Protein AF-A6I496-F1 (afdb_monomer_lite)

Radius of gyration: 24.21 Å; chains: 1; bounding box: 80×42×35 Å

pLDDT: mean 70.39, std 19.37, range [38.06, 95.81]

Sequence (97 aa):
MAPGCKSELRNVTNSHSNQPSNEDDAIKVFVRIRPAEEGARSADGEQSLCLSVLSQTALRLHSNPDPKTFVFDYVAGMDTTQVLGTENLFFQLKYIM

Secondary structure (DSSP, 8-state):
-PPP------------------GGGSPP-EEEPPPPPTT---SSS----SEEEEETTEEEE--SSSPEEEE-SEEE-TT-----SSS-HHHHHHHH-

Foldseek 3Di:
DDDDDDDPPDPPPPPVPPDDPDPVNDDADEAEDAPDPPPNQPPDDDPDDQKDDPDQFKIWGNDPPDIDIGGGNGYHYNPDDDPDPDDPVVVVVVVVD

InterPro domains:
  IPR001752 Kinesin motor domain [PS50067] (26-97)
  IPR027417 P-loop containing nucleoside triphosphate hydrolase [SSF52540] (10-83)
  IPR036961 Kinesin motor domain superfamily [G3DSA:3.40.850.10] (16-93)

Structure (mmCIF, N/CA/C/O backbone):
data_AF-A6I496-F1
#
_entry.id   AF-A6I496-F1
#
loop_
_atom_site.group_PDB
_atom_site.id
_atom_site.type_symbol
_atom_site.label_atom_id
_atom_site.label_alt_id
_atom_site.label_comp_id
_atom_site.label_asym_id
_atom_site.label_entity_id
_atom_site.label_seq_id
_atom_site.pdbx_PDB_ins_code
_atom_site.Cartn_x
_atom_site.Cartn_y
_atom_site.Cartn_z
_atom_site.occupancy
_atom_site.B_iso_or_equiv
_atom_site.auth_seq_id
_atom_site.auth_comp_id
_atom_site.auth_asym_id
_atom_site.auth_atom_id
_atom_site.pdbx_PDB_model_num
ATOM 1 N N . MET A 1 1 ? 62.994 -10.431 2.910 1.00 38.06 1 MET A N 1
ATOM 2 C CA . MET A 1 1 ? 62.008 -9.522 3.535 1.00 38.06 1 MET A CA 1
ATOM 3 C C . MET A 1 1 ? 61.711 -8.433 2.517 1.00 38.06 1 MET A C 1
ATOM 5 O O . MET A 1 1 ? 62.644 -7.753 2.114 1.00 38.06 1 MET A O 1
ATOM 9 N N . ALA A 1 2 ? 60.487 -8.365 1.991 1.00 38.97 2 ALA A N 1
ATOM 10 C CA . ALA A 1 2 ? 60.126 -7.400 0.947 1.00 38.97 2 ALA A CA 1
ATOM 11 C C . ALA A 1 2 ? 59.858 -6.010 1.566 1.00 38.97 2 ALA A C 1
ATOM 13 O O . ALA A 1 2 ? 59.200 -5.955 2.607 1.00 38.97 2 ALA A O 1
ATOM 14 N N . PRO A 1 3 ? 60.356 -4.903 0.982 1.00 50.62 3 PRO A N 1
ATOM 15 C CA . PRO A 1 3 ? 60.084 -3.562 1.483 1.00 50.62 3 PRO A CA 1
ATOM 16 C C . PRO A 1 3 ? 58.689 -3.091 1.046 1.00 50.62 3 PRO A C 1
ATOM 18 O O . PRO A 1 3 ? 58.239 -3.361 -0.066 1.00 50.62 3 PRO A O 1
ATOM 21 N N . GLY A 1 4 ? 58.003 -2.418 1.971 1.00 44.25 4 GLY A N 1
ATOM 22 C CA . GLY A 1 4 ? 56.578 -2.107 1.918 1.00 44.25 4 GLY A CA 1
ATOM 23 C C . GLY A 1 4 ? 56.126 -1.243 0.740 1.00 44.25 4 GLY A C 1
ATOM 24 O O . GLY A 1 4 ? 56.697 -0.196 0.437 1.00 44.25 4 GLY A O 1
ATOM 25 N N . CYS A 1 5 ? 55.016 -1.664 0.140 1.00 54.34 5 CYS A N 1
ATOM 26 C CA . CYS A 1 5 ? 54.173 -0.838 -0.709 1.00 54.34 5 CYS A CA 1
ATOM 27 C C . CYS A 1 5 ? 53.471 0.224 0.155 1.00 54.34 5 CYS A C 1
ATOM 29 O O . CYS A 1 5 ? 52.654 -0.094 1.019 1.00 54.34 5 CYS A O 1
ATOM 31 N N . LYS A 1 6 ? 53.822 1.495 -0.061 1.00 50.31 6 LYS A N 1
ATOM 32 C CA . LYS A 1 6 ? 53.118 2.647 0.509 1.00 50.31 6 LYS A CA 1
ATOM 33 C C . LYS A 1 6 ? 51.726 2.734 -0.117 1.00 50.31 6 LYS A C 1
ATOM 35 O O . LYS A 1 6 ? 51.604 2.823 -1.334 1.00 50.31 6 LYS A O 1
ATOM 40 N N . SER A 1 7 ? 50.695 2.725 0.720 1.00 52.66 7 SER A N 1
ATOM 41 C CA . SER A 1 7 ? 49.317 3.008 0.325 1.00 52.66 7 SER A CA 1
ATOM 42 C C . SER A 1 7 ? 49.179 4.484 -0.055 1.00 52.66 7 SER A C 1
ATOM 44 O O . SER A 1 7 ? 49.095 5.349 0.815 1.00 52.66 7 SER A O 1
ATOM 46 N N . GLU A 1 8 ? 49.149 4.785 -1.351 1.00 43.56 8 GLU A N 1
ATOM 47 C CA . GLU A 1 8 ? 48.686 6.080 -1.850 1.00 43.56 8 GLU A CA 1
ATOM 48 C C . GLU A 1 8 ? 47.155 6.121 -1.750 1.00 43.56 8 GLU A C 1
ATOM 50 O O . GLU A 1 8 ? 46.427 5.678 -2.639 1.00 43.56 8 GLU A O 1
ATOM 55 N N . LEU A 1 9 ? 46.650 6.635 -0.626 1.00 57.56 9 LEU A N 1
ATOM 56 C CA . LEU A 1 9 ? 45.263 7.077 -0.498 1.00 57.56 9 LEU A CA 1
ATOM 57 C C . LEU A 1 9 ? 45.080 8.304 -1.393 1.00 57.56 9 LEU A C 1
ATOM 59 O O . LEU A 1 9 ? 45.216 9.446 -0.953 1.00 57.56 9 LEU A O 1
ATOM 63 N N . ARG A 1 10 ? 44.803 8.072 -2.679 1.00 52.94 10 ARG A N 1
ATOM 64 C CA . ARG A 1 10 ? 44.333 9.136 -3.562 1.00 52.94 10 ARG A CA 1
ATOM 65 C C . ARG A 1 10 ? 42.980 9.609 -3.042 1.00 52.94 10 ARG A C 1
ATOM 67 O O . ARG A 1 10 ? 42.001 8.867 -3.024 1.00 52.94 10 ARG A O 1
ATOM 74 N N . ASN A 1 11 ? 42.994 10.844 -2.564 1.00 51.22 11 ASN A N 1
ATOM 75 C CA . ASN A 1 11 ? 41.848 11.652 -2.201 1.00 51.22 11 ASN A CA 1
ATOM 76 C C . ASN A 1 11 ? 40.761 11.468 -3.273 1.00 51.22 11 ASN A C 1
ATOM 78 O O . ASN A 1 11 ? 40.956 11.875 -4.420 1.00 51.22 11 ASN A O 1
ATOM 82 N N . VAL A 1 12 ? 39.658 10.795 -2.934 1.00 54.59 12 VAL A N 1
ATOM 83 C CA . VAL A 1 12 ? 38.482 10.735 -3.805 1.00 54.59 12 VAL A CA 1
ATOM 84 C C . VAL A 1 12 ? 37.889 12.132 -3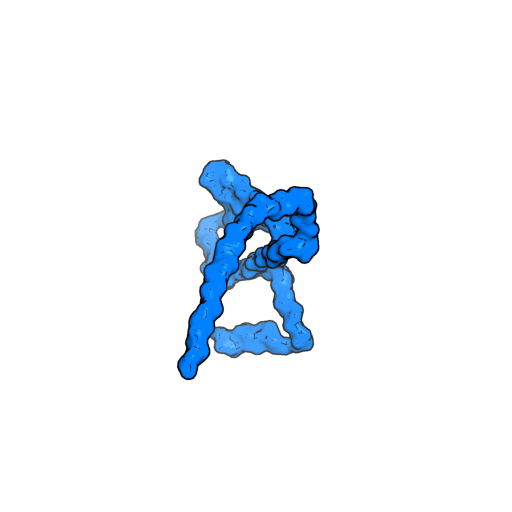.757 1.00 54.59 12 VAL A C 1
ATOM 86 O O . VAL A 1 12 ? 37.062 12.450 -2.906 1.00 54.59 12 VAL A O 1
ATOM 89 N N . THR A 1 13 ? 38.383 13.007 -4.635 1.00 48.78 13 THR A N 1
ATOM 90 C CA . THR A 1 13 ? 37.660 14.210 -5.017 1.00 48.78 13 THR A CA 1
ATOM 91 C C . THR A 1 13 ? 36.244 13.756 -5.316 1.00 48.78 13 THR A C 1
ATOM 93 O O . THR A 1 13 ? 36.033 12.901 -6.174 1.00 48.78 13 THR A O 1
ATOM 96 N N . ASN A 1 14 ? 35.308 14.288 -4.534 1.00 56.12 14 ASN A N 1
ATOM 97 C CA . ASN A 1 14 ? 33.876 14.190 -4.723 1.00 56.12 14 ASN A CA 1
ATOM 98 C C . ASN A 1 14 ? 33.535 14.777 -6.099 1.00 56.12 14 ASN A C 1
ATOM 100 O O . ASN A 1 14 ? 33.077 15.911 -6.220 1.00 56.12 14 ASN A O 1
ATOM 104 N N . SER A 1 15 ? 33.814 14.025 -7.160 1.00 54.09 15 SER A N 1
ATOM 105 C CA . SER A 1 15 ? 33.164 14.177 -8.446 1.00 54.09 15 SER A CA 1
ATOM 106 C C . SER A 1 15 ? 31.755 13.662 -8.223 1.00 54.09 15 SER A C 1
ATOM 108 O O . SER A 1 15 ? 31.436 12.525 -8.559 1.00 54.09 15 SER A O 1
ATOM 110 N N . HIS A 1 16 ? 30.947 14.488 -7.556 1.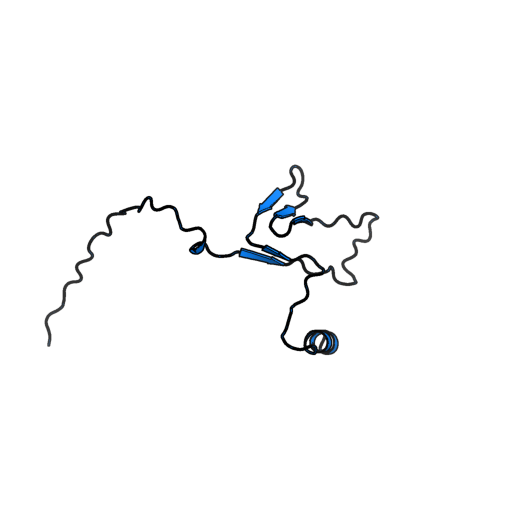00 59.47 16 HIS A N 1
ATOM 111 C CA . HIS A 1 16 ? 29.513 14.318 -7.470 1.00 59.47 16 HIS A CA 1
ATOM 112 C C . HIS A 1 16 ? 29.018 14.390 -8.911 1.00 59.47 16 HIS A C 1
ATOM 114 O O . HIS A 1 16 ? 28.846 15.462 -9.492 1.00 59.47 16 HIS A O 1
ATOM 120 N N . SER A 1 17 ? 28.972 13.217 -9.533 1.00 56.25 17 SER A N 1
ATOM 121 C CA . SER A 1 17 ? 28.404 13.013 -10.843 1.00 56.25 17 SER A CA 1
ATOM 122 C C . SER A 1 17 ? 26.966 13.496 -10.744 1.00 56.25 17 SER A C 1
ATOM 124 O O . SER A 1 17 ? 26.136 12.850 -10.116 1.00 56.25 17 SER A O 1
ATOM 126 N N . ASN A 1 18 ? 26.670 14.650 -11.343 1.00 61.09 18 ASN A N 1
ATOM 127 C CA . ASN A 1 18 ? 25.302 15.093 -11.607 1.00 61.09 18 ASN A CA 1
ATOM 128 C C . ASN A 1 18 ? 24.695 14.232 -12.732 1.00 61.09 18 ASN A C 1
ATOM 130 O O . ASN A 1 18 ? 24.088 14.757 -13.665 1.00 61.09 18 ASN A O 1
ATOM 134 N N . GLN A 1 19 ? 24.921 12.916 -12.712 1.00 61.97 19 GLN A N 1
ATOM 135 C CA . GLN A 1 19 ? 24.127 12.011 -13.518 1.00 61.97 19 GLN A CA 1
ATOM 136 C C . GLN A 1 19 ? 22.754 11.913 -12.861 1.00 61.97 19 GLN A C 1
ATOM 138 O O . GLN A 1 19 ? 22.687 11.782 -11.635 1.00 61.97 19 GLN A O 1
ATOM 143 N N . PRO A 1 20 ? 21.661 11.969 -13.641 1.00 60.09 20 PRO A N 1
ATOM 144 C CA . PRO A 1 20 ? 20.372 11.554 -13.119 1.00 60.09 20 PRO A CA 1
ATOM 145 C C . PRO A 1 20 ? 20.566 10.146 -12.554 1.00 60.09 20 PRO A C 1
ATOM 147 O O . PRO A 1 20 ? 21.059 9.263 -13.260 1.00 60.09 20 PRO A O 1
ATOM 150 N N . SER A 1 21 ? 20.278 9.964 -11.264 1.00 63.06 21 SER A N 1
ATOM 151 C CA . SER A 1 21 ? 20.228 8.634 -10.670 1.00 63.06 21 SER A CA 1
ATOM 152 C C . SER A 1 21 ? 19.230 7.851 -11.508 1.00 63.06 21 SER A C 1
ATOM 154 O O . SER A 1 21 ? 18.053 8.213 -11.536 1.00 63.06 21 SER A O 1
ATOM 156 N N . ASN A 1 22 ? 19.712 6.872 -12.272 1.00 66.25 22 ASN A N 1
ATOM 157 C CA . ASN A 1 22 ? 18.837 6.032 -13.074 1.00 66.25 22 ASN A CA 1
ATOM 158 C C . ASN A 1 22 ? 17.780 5.473 -12.116 1.00 66.25 22 ASN A C 1
ATOM 160 O O . ASN A 1 22 ? 18.150 4.903 -11.091 1.00 66.25 22 ASN A O 1
ATOM 164 N N . GLU A 1 23 ? 16.490 5.663 -12.404 1.00 67.88 23 GLU A N 1
ATOM 165 C CA . GLU A 1 23 ? 15.425 5.170 -11.515 1.00 67.88 23 GLU A CA 1
ATOM 166 C C . GLU A 1 23 ? 15.509 3.641 -11.336 1.00 67.88 23 GLU A C 1
ATOM 168 O O . GLU A 1 23 ? 15.084 3.103 -10.321 1.00 67.88 23 GLU A O 1
ATOM 173 N N . ASP A 1 24 ? 16.166 2.952 -12.274 1.00 76.94 24 ASP A N 1
ATOM 174 C CA . ASP A 1 24 ? 16.484 1.524 -12.213 1.00 76.94 24 ASP A CA 1
ATOM 175 C C . ASP A 1 24 ? 17.616 1.136 -11.239 1.00 76.94 24 ASP A C 1
ATOM 177 O O . ASP A 1 24 ? 17.752 -0.046 -10.924 1.00 76.94 24 ASP A O 1
ATOM 181 N N . ASP A 1 25 ? 18.424 2.089 -10.761 1.00 87.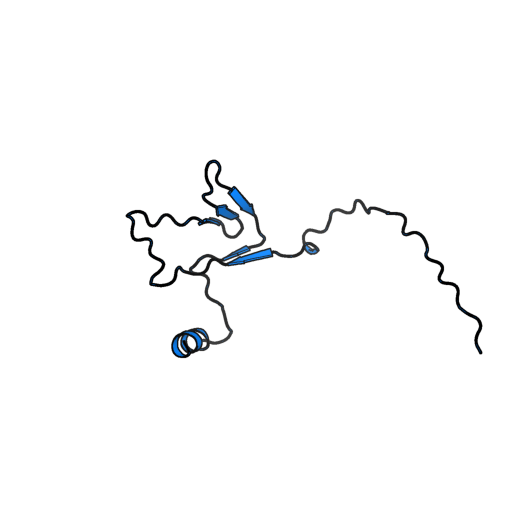31 25 ASP A N 1
ATOM 182 C CA . ASP A 1 25 ? 19.512 1.854 -9.791 1.00 87.31 25 ASP A CA 1
ATOM 183 C C . ASP A 1 25 ? 19.082 2.163 -8.341 1.00 87.31 25 ASP A C 1
ATOM 185 O O . ASP A 1 25 ? 19.812 1.905 -7.382 1.00 87.31 25 ASP A O 1
ATOM 189 N N . ALA A 1 26 ? 17.873 2.704 -8.154 1.00 89.38 26 ALA A N 1
ATOM 190 C CA . ALA A 1 26 ? 17.312 2.929 -6.831 1.00 89.38 26 ALA A CA 1
ATOM 191 C C . ALA A 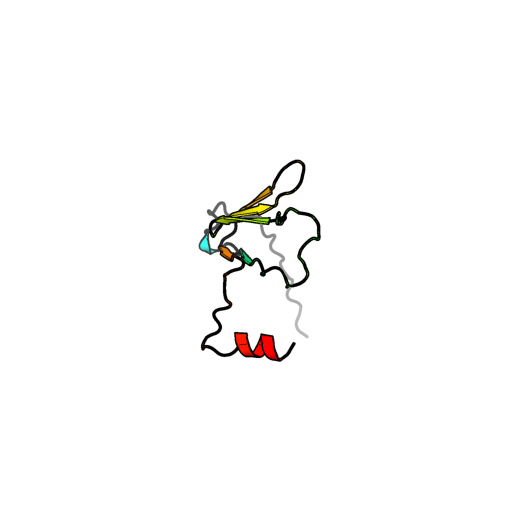1 26 ? 16.894 1.603 -6.173 1.00 89.38 26 ALA A C 1
ATOM 193 O O . ALA A 1 26 ? 16.373 0.684 -6.812 1.00 89.38 26 ALA A O 1
ATOM 194 N N . ILE A 1 27 ? 17.099 1.504 -4.856 1.00 92.50 27 ILE A N 1
ATOM 195 C CA . ILE A 1 27 ? 16.621 0.358 -4.078 1.00 92.50 27 ILE A CA 1
ATOM 196 C C . ILE A 1 27 ? 15.097 0.326 -4.158 1.00 92.50 27 ILE A C 1
ATOM 198 O O . ILE A 1 27 ? 14.437 1.284 -3.763 1.00 92.50 27 ILE A O 1
ATOM 202 N N . LYS A 1 28 ? 14.552 -0.812 -4.590 1.00 91.69 28 LYS A N 1
ATOM 203 C CA . LYS A 1 28 ? 13.106 -1.021 -4.643 1.00 91.69 28 LYS A CA 1
ATOM 204 C C . LYS A 1 28 ? 12.557 -1.365 -3.261 1.00 91.69 28 LYS A C 1
ATOM 206 O O . LYS A 1 28 ? 12.997 -2.332 -2.630 1.00 91.69 28 LYS A O 1
ATOM 211 N N . VAL A 1 29 ? 11.574 -0.600 -2.805 1.00 94.06 29 VAL A N 1
ATOM 212 C CA . VAL A 1 29 ? 10.925 -0.734 -1.501 1.00 94.06 29 VAL A CA 1
ATOM 213 C C . VAL A 1 29 ? 9.490 -1.213 -1.685 1.00 94.06 29 VAL A C 1
ATOM 215 O O . VAL A 1 29 ? 8.653 -0.548 -2.290 1.00 94.06 29 VAL A O 1
ATOM 218 N N . PHE A 1 30 ? 9.195 -2.371 -1.099 1.00 92.38 30 PHE A N 1
ATOM 219 C CA . PHE A 1 30 ? 7.883 -3.007 -1.147 1.00 92.38 30 PHE A CA 1
ATOM 220 C C . PHE A 1 30 ? 7.271 -3.026 0.253 1.00 92.38 30 PHE A C 1
ATOM 222 O O . PHE A 1 30 ? 7.930 -3.414 1.220 1.00 92.38 30 PHE A O 1
ATOM 229 N N . VAL A 1 31 ? 5.998 -2.654 0.365 1.00 92.81 31 VAL A N 1
ATOM 230 C CA . VAL A 1 31 ? 5.241 -2.688 1.625 1.00 92.81 31 VAL A CA 1
ATOM 231 C C . VAL A 1 31 ? 4.137 -3.730 1.524 1.00 92.81 31 VAL A C 1
ATOM 233 O O . VAL A 1 31 ? 3.431 -3.777 0.525 1.00 92.81 31 VAL A O 1
ATOM 236 N N . ARG A 1 32 ? 3.952 -4.555 2.561 1.00 91.44 32 ARG A N 1
ATOM 237 C CA . ARG A 1 32 ? 2.862 -5.538 2.638 1.00 91.44 32 ARG A CA 1
ATOM 238 C C . ARG A 1 32 ? 2.061 -5.364 3.915 1.00 91.44 32 ARG A C 1
ATOM 240 O O . ARG A 1 32 ? 2.607 -5.461 5.012 1.00 91.44 32 ARG A O 1
ATOM 247 N N . ILE A 1 33 ? 0.757 -5.170 3.762 1.00 89.75 33 ILE A N 1
ATOM 248 C CA . ILE A 1 33 ? -0.186 -5.136 4.876 1.00 89.75 33 ILE A CA 1
ATOM 249 C C . ILE A 1 33 ? -0.654 -6.562 5.141 1.00 89.75 33 ILE A C 1
ATOM 251 O O . ILE A 1 33 ? -1.211 -7.218 4.265 1.00 89.75 33 ILE A O 1
ATOM 255 N N . ARG A 1 34 ? -0.432 -7.059 6.358 1.00 86.88 34 ARG A N 1
ATOM 256 C CA . ARG A 1 34 ? -1.016 -8.334 6.783 1.00 86.88 34 ARG A CA 1
ATOM 257 C C . ARG A 1 34 ? -2.499 -8.147 7.132 1.00 86.88 34 ARG A C 1
ATOM 259 O O . ARG A 1 34 ? -2.839 -7.112 7.708 1.00 86.88 34 ARG A O 1
ATOM 266 N N . PRO A 1 35 ? -3.371 -9.129 6.848 1.00 83.38 35 PRO A N 1
ATOM 267 C CA . PRO A 1 35 ? -4.697 -9.180 7.453 1.00 83.38 35 PRO A CA 1
ATOM 268 C C . PRO A 1 35 ? -4.614 -9.041 8.977 1.00 83.38 35 PRO A C 1
ATOM 270 O O . PRO A 1 35 ? -3.671 -9.542 9.595 1.00 83.38 35 PRO A O 1
ATOM 273 N N . ALA A 1 36 ? -5.592 -8.366 9.580 1.00 71.38 36 ALA A N 1
ATOM 274 C CA . ALA A 1 36 ? -5.728 -8.356 11.030 1.00 71.38 36 ALA A CA 1
ATOM 275 C C . ALA A 1 36 ? -6.018 -9.785 11.522 1.00 71.38 36 ALA A C 1
ATOM 277 O O . ALA A 1 36 ? -6.801 -10.503 10.903 1.00 71.38 36 ALA A O 1
ATOM 278 N N . GLU A 1 37 ? -5.377 -10.205 12.612 1.00 68.50 37 GLU A N 1
ATOM 279 C CA . GLU A 1 37 ? -5.646 -11.510 13.221 1.00 68.50 37 GLU A CA 1
ATOM 280 C C . GLU A 1 37 ? -7.056 -11.533 13.825 1.00 68.50 37 GLU A C 1
ATOM 282 O O . GLU A 1 37 ? -7.543 -10.521 14.342 1.00 68.50 37 GLU A O 1
ATOM 287 N N . GLU A 1 38 ? -7.712 -12.693 13.757 1.00 57.16 38 GLU A N 1
ATOM 288 C CA . GLU A 1 38 ? -9.019 -12.944 14.367 1.00 57.16 38 GLU A CA 1
ATOM 289 C C . GLU A 1 38 ? -8.894 -12.805 15.895 1.00 57.16 38 GLU A C 1
ATOM 291 O O . GLU A 1 38 ? -8.524 -13.738 16.597 1.00 57.16 38 GLU A O 1
ATOM 296 N N . GLY A 1 39 ? -9.099 -11.591 16.403 1.00 56.06 39 GLY A N 1
ATOM 297 C CA . GLY A 1 39 ? -8.857 -11.238 17.807 1.00 56.06 39 GLY A CA 1
ATOM 298 C C . GLY A 1 39 ? -8.304 -9.826 18.003 1.00 56.06 39 GLY A C 1
ATOM 299 O O . GLY A 1 39 ? -8.481 -9.244 19.066 1.00 56.06 39 GLY A O 1
ATOM 300 N N . ALA A 1 40 ? -7.737 -9.216 16.958 1.00 57.19 40 ALA A N 1
ATOM 301 C CA . ALA A 1 40 ? -7.308 -7.813 16.967 1.00 57.19 40 ALA A CA 1
ATOM 302 C C . ALA A 1 40 ? -8.468 -6.821 16.734 1.00 57.19 40 ALA A C 1
ATOM 304 O O . ALA A 1 40 ? -8.244 -5.638 16.479 1.00 57.19 40 ALA A O 1
ATOM 305 N N . ARG A 1 41 ? -9.719 -7.299 16.782 1.00 55.09 41 ARG A N 1
ATOM 306 C CA . ARG A 1 41 ? -10.913 -6.479 16.581 1.00 55.09 41 ARG A CA 1
ATOM 307 C C . ARG A 1 41 ? -11.114 -5.611 17.821 1.00 55.09 41 ARG A C 1
ATOM 309 O O . ARG A 1 41 ? -11.597 -6.092 18.842 1.00 55.09 41 ARG A O 1
ATOM 316 N N . SER A 1 42 ? -10.711 -4.347 17.724 1.00 54.44 42 SER A N 1
ATOM 317 C CA . SER A 1 42 ? -10.955 -3.329 18.745 1.00 54.44 42 SER A CA 1
ATOM 318 C C . SER A 1 42 ? -12.426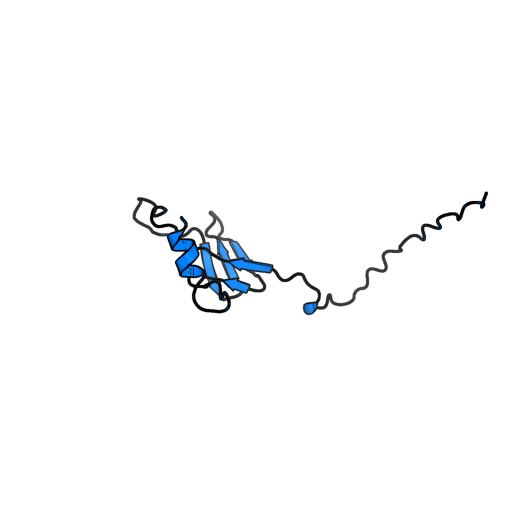 -3.365 19.173 1.00 54.44 42 SER A C 1
ATOM 320 O O . SER A 1 42 ? -13.321 -3.318 18.330 1.00 54.44 42 SER A O 1
ATOM 322 N N . ALA A 1 43 ? -12.671 -3.482 20.479 1.00 51.34 43 ALA A N 1
ATOM 323 C CA . ALA A 1 43 ? -13.994 -3.677 21.081 1.00 51.34 43 ALA A CA 1
ATOM 324 C C . ALA A 1 43 ? -14.895 -2.422 21.066 1.00 51.34 43 ALA A C 1
ATOM 326 O O . ALA A 1 43 ? -15.873 -2.358 21.803 1.00 51.34 43 ALA A O 1
ATOM 327 N N . ASP A 1 44 ? -14.581 -1.431 20.238 1.00 48.19 44 ASP A N 1
ATOM 328 C CA . ASP A 1 44 ? -15.247 -0.136 20.212 1.00 48.19 44 ASP A CA 1
ATOM 329 C C . ASP A 1 44 ? -15.646 0.183 18.772 1.00 48.19 44 ASP A C 1
ATOM 331 O O . ASP A 1 44 ? -14.804 0.604 17.993 1.00 48.19 44 ASP A O 1
ATOM 335 N N . GLY A 1 45 ? -16.897 -0.146 18.422 1.00 47.81 45 GLY A N 1
ATOM 336 C CA . GLY A 1 45 ? -17.766 0.399 17.358 1.00 47.81 45 GLY A CA 1
ATOM 337 C C . GLY A 1 45 ? -17.246 0.685 15.938 1.00 47.81 45 GLY A C 1
ATOM 338 O O . GLY A 1 45 ? -17.943 0.378 14.973 1.00 47.81 45 GLY A O 1
ATOM 339 N N . GLU A 1 46 ? -16.057 1.251 15.775 1.00 51.66 46 GLU A N 1
ATOM 340 C CA . GLU A 1 46 ? -15.453 1.664 14.516 1.00 51.66 46 GLU A CA 1
ATOM 341 C C . GLU A 1 46 ? -14.221 0.809 14.205 1.00 51.66 46 GLU A C 1
ATOM 343 O O . GLU A 1 46 ? -13.155 0.940 14.802 1.00 51.66 46 GLU A O 1
ATOM 348 N N . GLN A 1 47 ? -14.329 -0.049 13.191 1.00 58.34 47 GLN A N 1
ATOM 349 C CA . GLN A 1 47 ? -13.188 -0.771 12.616 1.00 58.34 47 GLN A CA 1
ATOM 350 C C . GLN A 1 47 ? -12.304 0.170 11.771 1.00 58.34 47 GLN A C 1
ATOM 352 O O . GLN A 1 47 ? -11.929 -0.166 10.647 1.00 58.34 47 GLN A O 1
ATOM 357 N N . SER A 1 48 ? -12.002 1.375 12.263 1.00 64.62 48 SER A N 1
ATOM 358 C CA . SER A 1 48 ? -11.117 2.301 11.563 1.00 64.62 48 SER A CA 1
ATOM 359 C C . SER A 1 48 ? -9.682 1.808 11.705 1.00 64.62 48 SER A C 1
ATOM 361 O O . SER A 1 48 ? -9.030 2.004 12.732 1.00 64.62 48 SER A O 1
ATOM 363 N N . LEU A 1 49 ? -9.176 1.152 10.662 1.00 78.88 49 LEU A N 1
ATOM 364 C CA . LEU A 1 49 ? -7.761 0.819 10.564 1.00 78.88 49 LEU A CA 1
ATOM 365 C C . LEU A 1 49 ? -6.934 2.111 10.623 1.00 78.88 49 LEU A C 1
ATOM 367 O O . LEU A 1 49 ? -7.278 3.119 10.008 1.00 78.88 49 LEU A O 1
ATOM 371 N N . CYS A 1 50 ? -5.798 2.077 11.320 1.00 86.94 50 CYS A N 1
ATOM 372 C CA . CYS A 1 50 ? -4.867 3.209 11.352 1.00 86.94 50 CYS A CA 1
ATOM 373 C C . CYS A 1 50 ? -4.178 3.453 9.995 1.00 86.94 50 CYS A C 1
ATOM 375 O O . CYS A 1 50 ? -3.492 4.456 9.822 1.00 86.94 50 CYS A O 1
ATOM 377 N N . LEU A 1 51 ? -4.366 2.554 9.027 1.00 89.75 51 LEU A N 1
ATOM 378 C CA . LEU A 1 51 ? -3.739 2.548 7.712 1.00 89.75 51 LEU A CA 1
ATOM 379 C C . LEU A 1 51 ? -4.782 2.241 6.627 1.00 89.75 51 LEU A C 1
ATOM 381 O O . LEU A 1 51 ? -5.652 1.396 6.826 1.00 89.75 51 LEU A O 1
ATOM 385 N N . SER A 1 52 ? -4.658 2.880 5.464 1.00 90.19 52 SER A N 1
ATOM 386 C CA . SER A 1 52 ? -5.436 2.584 4.255 1.00 90.19 52 SER A CA 1
ATOM 387 C C . SER A 1 52 ? -4.541 2.553 3.012 1.00 90.19 52 SER A C 1
ATOM 389 O O . SER A 1 52 ? -3.617 3.355 2.874 1.00 90.19 52 SER A O 1
ATOM 391 N N . VAL A 1 53 ? -4.800 1.617 2.096 1.00 91.25 53 VAL A N 1
ATOM 392 C CA . VAL A 1 53 ? -4.148 1.580 0.775 1.00 91.25 53 VAL A CA 1
ATOM 393 C C . VAL A 1 53 ? -4.911 2.517 -0.150 1.00 91.25 53 VAL A C 1
ATOM 395 O O . VAL A 1 53 ? -6.119 2.361 -0.314 1.00 91.25 53 VAL A O 1
ATOM 398 N N . LEU A 1 54 ? -4.218 3.492 -0.738 1.00 92.69 54 LEU A N 1
ATOM 399 C CA . LEU A 1 54 ? -4.808 4.394 -1.731 1.00 92.69 54 LEU A CA 1
ATOM 400 C C . LEU A 1 54 ? -4.627 3.840 -3.150 1.00 92.69 54 LEU A C 1
ATOM 402 O O . LEU A 1 54 ? -5.532 3.938 -3.974 1.00 92.69 54 LEU A O 1
ATOM 406 N N . SER A 1 55 ? -3.457 3.258 -3.430 1.00 93.44 55 SER A N 1
ATOM 407 C CA . SER A 1 55 ? -3.112 2.623 -4.706 1.00 93.44 55 SER A CA 1
ATOM 408 C C . SER A 1 55 ? -2.016 1.569 -4.507 1.00 93.44 55 SER A C 1
ATOM 410 O O . SER A 1 55 ? -1.460 1.437 -3.419 1.00 93.44 55 SER A O 1
ATOM 412 N N . GLN A 1 56 ? -1.639 0.863 -5.577 1.00 93.12 56 GLN A N 1
ATOM 413 C CA . GLN A 1 56 ? -0.512 -0.079 -5.564 1.00 93.12 56 GLN A CA 1
ATOM 414 C C . GLN A 1 56 ? 0.850 0.574 -5.301 1.00 93.12 56 GLN A C 1
ATOM 416 O O . GLN A 1 56 ? 1.826 -0.143 -5.165 1.00 93.12 56 GLN A O 1
ATOM 421 N N . THR A 1 57 ? 0.941 1.898 -5.218 1.00 95.00 57 THR A N 1
ATOM 422 C CA . THR A 1 57 ? 2.180 2.624 -4.907 1.00 95.00 57 THR A CA 1
ATOM 423 C C . THR A 1 57 ? 2.009 3.592 -3.742 1.00 95.00 57 THR A C 1
ATOM 425 O O . THR A 1 57 ? 2.990 4.179 -3.303 1.00 95.00 57 THR A O 1
ATOM 428 N N . ALA A 1 58 ? 0.791 3.767 -3.215 1.00 94.50 58 ALA A N 1
ATOM 429 C CA . ALA A 1 58 ? 0.494 4.775 -2.205 1.00 94.50 58 ALA A CA 1
ATOM 430 C C . ALA A 1 58 ? -0.297 4.219 -1.014 1.00 94.50 58 ALA A C 1
ATOM 432 O O . ALA A 1 58 ? -1.331 3.560 -1.156 1.00 94.50 58 ALA A O 1
ATOM 433 N N . LEU A 1 59 ? 0.169 4.572 0.182 1.00 94.75 59 LEU A N 1
ATOM 434 C CA . LEU A 1 59 ? -0.382 4.174 1.476 1.00 94.75 59 LEU A CA 1
ATOM 435 C C . LEU A 1 59 ? -0.649 5.420 2.326 1.00 94.75 59 LEU A C 1
ATOM 437 O O . LEU A 1 59 ? 0.200 6.308 2.393 1.00 94.75 59 LEU A O 1
ATOM 441 N N . ARG A 1 60 ? -1.779 5.463 3.038 1.00 94.62 60 ARG A N 1
ATOM 442 C CA . ARG A 1 60 ? -2.106 6.525 3.996 1.00 94.62 60 ARG A CA 1
ATOM 443 C C . ARG A 1 60 ? -2.162 6.004 5.429 1.00 94.62 60 ARG A C 1
ATOM 445 O O . ARG A 1 60 ? -2.934 5.104 5.742 1.00 94.62 60 ARG A O 1
ATOM 452 N N . LEU A 1 61 ? -1.391 6.635 6.308 1.00 93.56 61 LEU A N 1
ATOM 453 C CA . LEU A 1 61 ? -1.444 6.490 7.759 1.00 93.56 61 LEU A CA 1
ATOM 454 C C . LEU A 1 61 ? -2.335 7.584 8.351 1.00 93.56 61 LEU A C 1
ATOM 456 O O . LEU A 1 61 ? -2.076 8.772 8.179 1.00 93.56 61 LEU A O 1
ATOM 460 N N . HIS A 1 62 ? -3.377 7.178 9.068 1.00 91.62 62 HIS A N 1
ATOM 461 C CA . HIS A 1 62 ? -4.338 8.055 9.734 1.00 91.62 62 HIS A CA 1
ATOM 462 C C . HIS A 1 62 ? -3.799 8.553 11.086 1.00 91.62 62 HIS A C 1
ATOM 464 O O . HIS A 1 62 ? -4.385 8.311 12.139 1.00 91.62 62 HIS A O 1
ATOM 470 N N . SER A 1 63 ? -2.641 9.214 11.066 1.00 89.00 63 SER A N 1
ATOM 471 C CA . SER A 1 63 ? -2.098 9.919 12.229 1.00 89.00 63 SER A CA 1
ATOM 472 C C . SER A 1 63 ? -2.873 11.209 12.504 1.00 89.00 63 SER A C 1
ATOM 474 O O . SER A 1 63 ? -3.315 11.879 11.577 1.00 89.00 63 SER A O 1
ATOM 476 N N . ASN A 1 64 ? -3.007 11.574 13.781 1.00 87.81 64 ASN A N 1
ATOM 477 C CA . ASN A 1 64 ? -3.553 12.865 14.201 1.00 87.81 64 ASN A CA 1
ATOM 478 C C . ASN A 1 64 ? -2.410 13.802 14.632 1.00 87.81 64 ASN A C 1
ATOM 480 O O . ASN A 1 64 ? -1.445 13.326 15.237 1.00 87.81 64 ASN A O 1
ATOM 484 N N . PRO A 1 65 ? -2.505 15.121 14.381 1.00 88.69 65 PRO A N 1
ATOM 485 C CA . PRO A 1 65 ? -3.602 15.813 13.693 1.00 88.69 65 PRO A CA 1
ATOM 486 C C . PRO A 1 65 ? -3.569 15.680 12.162 1.00 88.69 65 PRO A C 1
ATOM 488 O O . PRO A 1 65 ? -4.582 15.937 11.523 1.00 88.69 65 PRO A O 1
ATOM 491 N N . ASP A 1 66 ? -2.430 15.294 11.584 1.00 91.12 66 ASP A N 1
ATOM 492 C CA . ASP A 1 66 ? -2.228 15.283 10.134 1.00 91.12 66 ASP A CA 1
ATOM 493 C C . ASP A 1 66 ? -1.961 13.855 9.611 1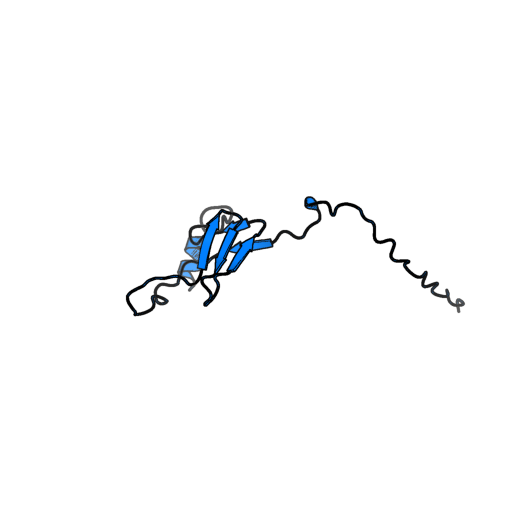.00 91.12 66 ASP A C 1
ATOM 495 O O . ASP A 1 66 ? -1.010 13.200 10.069 1.00 91.12 66 ASP A O 1
ATOM 499 N N . PRO A 1 67 ? -2.787 13.333 8.683 1.00 93.25 67 PRO A N 1
ATOM 500 C CA . PRO A 1 67 ? -2.601 12.008 8.109 1.00 93.25 67 PRO A CA 1
ATOM 501 C C . PRO A 1 67 ? -1.437 12.000 7.114 1.00 93.25 67 PRO A C 1
ATOM 503 O O . PRO A 1 67 ? -1.323 12.864 6.247 1.00 93.25 67 PRO A O 1
ATOM 506 N N . LYS A 1 68 ? -0.593 10.970 7.174 1.00 95.31 68 LYS A N 1
ATOM 507 C CA . LYS A 1 68 ? 0.621 10.889 6.359 1.00 95.31 68 LYS A CA 1
ATOM 508 C C . LYS A 1 68 ? 0.451 9.951 5.172 1.00 95.31 68 LYS A C 1
ATOM 510 O O . LYS A 1 68 ? 0.068 8.797 5.343 1.00 95.31 68 LYS A O 1
ATOM 515 N N . THR A 1 69 ? 0.782 10.432 3.975 1.00 95.81 69 THR A N 1
ATOM 516 C CA . THR A 1 69 ? 0.810 9.614 2.754 1.00 95.81 69 THR A CA 1
ATOM 517 C C . THR A 1 69 ? 2.245 9.232 2.415 1.00 95.81 69 THR A C 1
ATOM 519 O O . THR A 1 69 ? 3.142 10.073 2.453 1.00 95.81 69 THR A O 1
ATOM 522 N N . PHE A 1 70 ? 2.455 7.962 2.088 1.00 95.62 70 PHE A N 1
ATOM 523 C CA . PHE A 1 70 ? 3.736 7.397 1.688 1.00 95.62 70 PHE A CA 1
ATOM 524 C C . PHE A 1 70 ? 3.635 6.827 0.275 1.00 95.62 70 PHE A C 1
ATOM 526 O O . PHE A 1 70 ? 2.604 6.251 -0.076 1.00 95.62 70 PHE A O 1
ATOM 533 N N . VAL A 1 71 ? 4.711 6.975 -0.501 1.00 95.69 71 VAL A N 1
ATOM 534 C CA . VAL A 1 71 ? 4.841 6.443 -1.862 1.00 95.69 71 VAL A CA 1
ATOM 535 C C . VAL A 1 71 ? 5.980 5.429 -1.888 1.00 95.69 71 VAL A C 1
ATOM 537 O O . VAL A 1 71 ? 7.053 5.697 -1.349 1.00 95.69 71 VAL A O 1
ATOM 540 N N . PHE A 1 72 ? 5.725 4.272 -2.486 1.00 93.69 72 PHE A N 1
ATOM 541 C CA . PHE A 1 72 ? 6.642 3.139 -2.590 1.00 93.69 72 PHE A CA 1
ATOM 542 C C . PHE A 1 72 ? 6.582 2.545 -3.997 1.00 93.69 72 PHE A C 1
ATOM 544 O O . PHE A 1 72 ? 5.630 2.800 -4.738 1.00 93.69 72 PHE A O 1
ATOM 551 N N . ASP A 1 73 ? 7.549 1.692 -4.333 1.00 92.50 73 ASP A N 1
ATOM 552 C CA . ASP A 1 73 ? 7.541 0.945 -5.594 1.00 92.50 73 ASP A CA 1
ATOM 553 C C . ASP A 1 73 ? 6.329 0.015 -5.697 1.00 92.50 73 ASP A C 1
ATOM 555 O O . ASP A 1 73 ? 5.762 -0.158 -6.775 1.00 92.50 73 ASP A O 1
ATOM 559 N N . TYR A 1 74 ? 5.912 -0.577 -4.572 1.00 92.81 74 TYR A N 1
ATOM 560 C CA . TYR A 1 74 ? 4.700 -1.385 -4.515 1.00 92.81 74 TYR A CA 1
ATOM 561 C C . TYR A 1 74 ? 4.129 -1.508 -3.098 1.00 92.81 74 TYR A C 1
ATOM 563 O O . TYR A 1 74 ? 4.857 -1.686 -2.117 1.00 92.81 74 TYR A O 1
ATOM 571 N N . VAL A 1 75 ? 2.804 -1.501 -3.008 1.00 92.69 75 VAL A N 1
ATOM 572 C CA . VAL A 1 75 ? 2.018 -1.700 -1.793 1.00 92.69 75 VAL A CA 1
ATOM 573 C C . VAL A 1 75 ? 1.077 -2.886 -2.003 1.00 92.69 75 VAL A C 1
ATOM 575 O O . VAL A 1 75 ? 0.112 -2.818 -2.761 1.00 92.69 75 VAL A O 1
ATOM 578 N N . ALA A 1 76 ? 1.359 -3.976 -1.298 1.00 90.62 76 ALA A N 1
ATOM 579 C CA . ALA A 1 76 ? 0.527 -5.164 -1.198 1.00 90.62 76 ALA A CA 1
ATOM 580 C C . ALA A 1 76 ? -0.544 -4.985 -0.112 1.00 90.62 76 ALA A C 1
ATOM 582 O O . ALA A 1 76 ? -0.223 -4.802 1.069 1.00 90.62 76 ALA A O 1
ATOM 583 N N . GLY A 1 77 ? -1.813 -5.068 -0.515 1.00 85.81 77 GLY A N 1
ATOM 584 C CA . GLY A 1 77 ? -2.967 -5.072 0.383 1.00 85.81 77 GLY A CA 1
ATOM 585 C C . GLY A 1 77 ? -3.088 -6.357 1.210 1.00 85.81 77 GLY A C 1
ATOM 586 O O . GLY A 1 77 ? -2.318 -7.307 1.051 1.00 85.81 77 GLY A O 1
ATOM 587 N N . MET A 1 78 ? -4.093 -6.395 2.089 1.00 84.81 78 MET A N 1
ATOM 588 C CA . MET A 1 78 ? -4.382 -7.547 2.962 1.00 84.81 78 MET A CA 1
ATOM 589 C C . MET A 1 78 ? -4.689 -8.824 2.163 1.00 84.81 78 MET A C 1
ATOM 591 O O . MET A 1 78 ? -4.390 -9.930 2.605 1.00 84.81 78 MET A O 1
ATOM 595 N N . ASP A 1 79 ? -5.258 -8.661 0.974 1.00 79.00 79 ASP A N 1
ATOM 596 C CA . ASP A 1 79 ? -5.615 -9.701 0.010 1.00 79.00 79 ASP A CA 1
ATOM 597 C C . ASP A 1 79 ? -4.418 -10.245 -0.789 1.00 79.00 79 ASP A C 1
ATOM 599 O O . ASP A 1 79 ? -4.544 -11.258 -1.477 1.00 79.00 79 ASP A O 1
ATOM 603 N N . THR A 1 80 ? -3.233 -9.630 -0.681 1.00 79.69 80 THR A N 1
ATOM 604 C CA . THR A 1 80 ? -2.061 -10.096 -1.425 1.00 79.69 80 THR A CA 1
ATOM 605 C C . THR A 1 80 ? -1.528 -11.402 -0.833 1.00 79.69 80 THR A C 1
ATOM 607 O O . THR A 1 80 ? -0.892 -11.453 0.231 1.00 79.69 80 THR A O 1
ATOM 610 N N . THR A 1 81 ? -1.773 -12.484 -1.564 1.00 75.31 81 THR A N 1
ATOM 611 C CA . THR A 1 81 ? -1.274 -13.821 -1.255 1.00 75.31 81 THR A CA 1
ATOM 612 C C . THR A 1 81 ? 0.227 -13.904 -1.498 1.00 75.31 81 THR A C 1
ATOM 614 O O . THR A 1 81 ? 0.736 -13.365 -2.481 1.00 75.31 81 THR A O 1
ATOM 617 N N . GLN A 1 82 ? 0.947 -14.640 -0.648 1.00 68.62 82 GLN A N 1
ATOM 618 C CA . GLN A 1 82 ? 2.274 -15.104 -1.045 1.00 68.62 82 GLN A CA 1
ATOM 619 C C . GLN A 1 82 ? 2.072 -16.098 -2.185 1.00 68.62 82 GLN A C 1
ATOM 621 O O . GLN A 1 82 ? 1.596 -17.205 -1.942 1.00 68.62 82 GLN A O 1
ATOM 626 N N . VAL A 1 83 ? 2.395 -15.707 -3.417 1.00 56.84 83 VAL A N 1
ATOM 627 C CA . VAL A 1 83 ? 2.466 -16.660 -4.527 1.00 56.84 83 VAL A CA 1
ATOM 628 C C . VAL A 1 83 ? 3.737 -17.477 -4.319 1.00 56.84 83 VAL A C 1
ATOM 630 O O . VAL A 1 83 ? 4.798 -17.197 -4.868 1.00 56.84 83 VAL A O 1
ATOM 633 N N . LEU A 1 84 ? 3.637 -18.462 -3.433 1.00 48.75 84 LEU A N 1
ATOM 634 C CA . LEU A 1 84 ? 4.548 -19.586 -3.416 1.00 48.75 84 LEU A CA 1
ATOM 635 C C . LEU A 1 84 ? 4.202 -20.434 -4.631 1.00 48.75 84 LEU A C 1
ATOM 637 O O . LEU A 1 84 ? 3.047 -20.822 -4.800 1.00 48.75 84 LEU A O 1
ATOM 641 N N . GLY A 1 85 ? 5.194 -20.707 -5.478 1.00 47.44 85 GLY A N 1
ATOM 642 C CA . GLY A 1 85 ? 5.051 -21.707 -6.525 1.00 47.44 85 GLY A CA 1
ATOM 643 C C . GLY A 1 85 ? 4.383 -22.959 -5.951 1.00 47.44 85 GLY A C 1
ATOM 644 O O . GLY A 1 85 ? 4.828 -23.499 -4.939 1.00 47.44 85 GLY A O 1
ATOM 645 N N . THR A 1 86 ? 3.291 -23.375 -6.592 1.00 42.34 86 THR A N 1
ATOM 646 C CA . THR A 1 86 ? 2.516 -24.593 -6.315 1.00 42.34 86 THR A CA 1
ATOM 647 C C . THR A 1 86 ? 1.870 -24.679 -4.919 1.00 42.34 86 THR A C 1
ATOM 649 O O . THR A 1 86 ? 2.414 -25.270 -3.993 1.00 42.34 86 THR A O 1
ATOM 652 N N . GLU A 1 87 ? 0.668 -24.105 -4.787 1.00 48.84 87 GLU A N 1
ATOM 653 C CA . GLU A 1 87 ? -0.563 -24.732 -4.245 1.00 48.84 87 GLU A CA 1
ATOM 654 C C . GLU A 1 87 ? -0.528 -25.535 -2.916 1.00 48.84 87 GLU A C 1
ATOM 656 O O . GLU A 1 87 ? -1.471 -26.270 -2.645 1.00 48.84 87 GLU A O 1
ATOM 661 N N . ASN A 1 88 ? 0.490 -25.442 -2.051 1.00 49.19 88 ASN A N 1
ATOM 662 C CA . ASN A 1 88 ? 0.499 -26.261 -0.820 1.00 49.19 88 ASN A CA 1
ATOM 663 C C . ASN A 1 88 ? 1.084 -25.617 0.444 1.00 49.19 88 ASN A C 1
ATOM 665 O O . ASN A 1 88 ? 0.818 -26.100 1.545 1.00 49.19 88 ASN A O 1
ATOM 669 N N . LEU A 1 89 ? 1.838 -24.515 0.357 1.00 52.12 89 LEU A N 1
ATOM 670 C CA . LEU A 1 89 ? 2.498 -23.977 1.557 1.00 52.12 89 LEU A CA 1
ATOM 671 C C . LEU A 1 89 ? 1.583 -23.102 2.434 1.00 52.12 89 LEU A C 1
ATOM 673 O O . LEU A 1 89 ? 1.781 -23.031 3.645 1.00 52.12 89 LEU A O 1
ATOM 677 N N . PHE A 1 90 ? 0.551 -22.474 1.858 1.00 49.75 90 PHE A N 1
ATOM 678 C CA . PHE A 1 90 ? -0.375 -21.626 2.622 1.00 49.75 90 PHE A CA 1
ATOM 679 C C . PHE A 1 90 ? -1.297 -22.444 3.544 1.00 49.75 90 PHE A C 1
ATOM 681 O O . PHE A 1 90 ? -1.575 -22.021 4.664 1.00 49.75 90 PHE A O 1
ATOM 688 N N . PHE A 1 91 ? -1.709 -23.646 3.119 1.00 50.47 91 PHE A N 1
ATOM 689 C CA . PHE A 1 91 ? -2.426 -24.584 3.989 1.00 50.47 91 PHE A CA 1
ATOM 690 C C . PHE A 1 91 ? -1.515 -25.169 5.075 1.00 50.47 91 PHE A C 1
ATOM 692 O O . PHE A 1 91 ? -1.939 -25.271 6.222 1.00 50.47 91 PHE A O 1
ATOM 699 N N . GLN A 1 92 ? -0.258 -25.488 4.748 1.00 41.94 92 GLN A N 1
ATOM 700 C CA . GLN A 1 92 ? 0.685 -26.064 5.714 1.00 41.94 92 GLN A CA 1
ATOM 701 C C . GLN A 1 92 ? 1.035 -25.104 6.863 1.00 41.94 92 GLN A C 1
ATOM 703 O O . GLN A 1 92 ? 0.991 -25.490 8.026 1.00 41.94 92 GLN A O 1
ATOM 708 N N . LEU A 1 93 ? 1.303 -23.826 6.577 1.00 51.00 93 LEU A N 1
ATOM 709 C CA . LEU A 1 93 ? 1.601 -22.847 7.634 1.00 51.00 93 LEU A CA 1
ATOM 710 C C . LEU A 1 93 ? 0.401 -22.550 8.544 1.00 51.00 93 LEU A C 1
ATOM 712 O O . LEU A 1 93 ? 0.602 -22.208 9.704 1.00 51.00 93 LEU A O 1
ATOM 716 N N . LYS A 1 94 ? -0.832 -22.726 8.052 1.00 53.59 94 LYS A N 1
ATOM 717 C CA . LYS A 1 94 ? -2.047 -22.630 8.872 1.00 53.59 94 LYS A CA 1
ATOM 718 C C . LYS A 1 94 ? -2.297 -23.876 9.738 1.00 53.59 94 LYS A C 1
ATOM 720 O O . LYS A 1 94 ? -3.080 -23.787 10.670 1.00 53.59 94 LYS A O 1
ATOM 725 N N . TYR A 1 95 ? -1.680 -25.019 9.426 1.00 43.75 95 TYR A N 1
ATOM 726 C CA . TYR A 1 95 ? -1.876 -26.282 10.155 1.00 43.75 95 TYR A CA 1
ATOM 727 C C . TYR A 1 95 ? -0.738 -26.602 11.144 1.00 43.75 95 TYR A C 1
ATOM 729 O O . TYR A 1 95 ? -0.866 -27.511 11.960 1.00 43.75 95 TYR A O 1
ATOM 737 N N . ILE A 1 96 ? 0.383 -25.879 11.061 1.00 44.88 96 ILE A N 1
ATOM 738 C CA . ILE A 1 96 ? 1.543 -26.030 11.957 1.00 44.88 96 ILE A CA 1
ATOM 739 C C . ILE A 1 96 ? 1.492 -25.084 13.172 1.00 44.88 96 ILE A C 1
ATOM 741 O O . ILE A 1 96 ? 2.182 -25.341 14.158 1.00 44.88 96 ILE A O 1
ATOM 745 N N . MET A 1 97 ? 0.683 -24.024 13.133 1.00 44.56 97 MET A N 1
ATOM 746 C CA . MET A 1 97 ? 0.433 -23.119 14.264 1.00 44.56 97 MET A CA 1
ATOM 747 C C . MET A 1 97 ? -0.993 -23.303 14.772 1.00 44.56 97 MET A C 1
ATOM 749 O O . MET A 1 97 ? -1.177 -23.232 16.005 1.00 44.56 97 MET A O 1
#

Organism: Rattus norvegicus (NCBI:txid10116)